Protein AF-A0A356INI2-F1 (afdb_monomer)

Secondary structure (DSSP, 8-state):
--S---EEEE-TTSTT-HHHHHHHHHHHHHTT-EEEEPPTT--------EEEEEETTEEEEEE-

Mean predicted aligned error: 4.52 Å

pLDDT: mean 89.53, std 9.83, range [59.0, 98.25]

Solvent-accessible surface area (backbone atoms only — not comparable to full-atom values): 4220 Å² total; per-residue (Å²): 134,87,89,69,90,48,76,46,80,44,58,54,85,45,92,92,42,39,68,61,44,50,54,52,50,51,54,38,43,76,67,68,33,50,74,42,72,54,5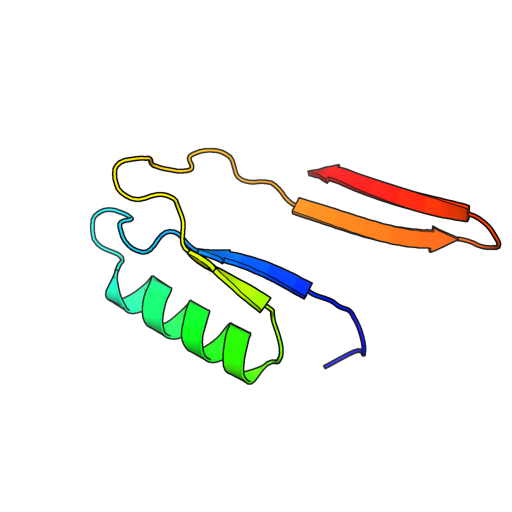8,88,98,56,81,86,81,78,81,73,48,80,48,79,44,77,56,88,96,42,80,45,79,48,77,83

Sequence (64 aa):
RNGKEVTAVVELRARFDEESNLEIAARLQEAGVVVVYGIVGHKTHAKMMLVVRREGAKLKRYVH

Structure (mmCIF, N/CA/C/O backbone):
data_AF-A0A356INI2-F1
#
_entry.id   AF-A0A356INI2-F1
#
loop_
_atom_site.group_PDB
_atom_site.id
_atom_site.type_symbol
_atom_site.label_atom_id
_atom_site.label_alt_id
_atom_site.label_comp_id
_atom_site.label_asym_id
_atom_site.label_entity_id
_atom_site.label_seq_id
_atom_site.pdbx_PDB_ins_code
_atom_site.Cartn_x
_atom_site.Cartn_y
_atom_site.Cartn_z
_atom_site.occupancy
_atom_site.B_iso_or_equiv
_atom_site.auth_seq_id
_atom_site.auth_comp_id
_atom_site.auth_asym_id
_atom_site.auth_atom_id
_atom_site.pdbx_PDB_model_num
ATOM 1 N N . ARG A 1 1 ? 7.956 -6.540 9.588 1.00 68.56 1 ARG A N 1
ATOM 2 C CA . ARG A 1 1 ? 6.622 -7.098 9.250 1.00 68.56 1 ARG A CA 1
ATOM 3 C C . ARG A 1 1 ? 5.782 -7.074 10.523 1.00 68.56 1 ARG A C 1
ATOM 5 O O . ARG A 1 1 ? 6.223 -7.658 11.499 1.00 68.56 1 ARG A O 1
ATOM 12 N N . ASN A 1 2 ? 4.628 -6.397 10.537 1.00 88.25 2 ASN A N 1
ATOM 13 C CA . ASN A 1 2 ? 3.861 -6.140 11.776 1.00 88.25 2 ASN A CA 1
ATOM 14 C C . ASN A 1 2 ? 2.513 -6.890 11.822 1.00 88.25 2 ASN A C 1
ATOM 16 O O . ASN A 1 2 ? 1.593 -6.443 12.497 1.00 88.25 2 ASN A O 1
ATOM 20 N N . GLY A 1 3 ? 2.364 -7.971 11.045 1.00 91.00 3 GLY A N 1
ATOM 21 C CA . GLY A 1 3 ? 1.130 -8.771 10.990 1.00 91.00 3 GLY A CA 1
ATOM 22 C C . GLY A 1 3 ? -0.072 -8.078 10.337 1.00 91.00 3 GLY A C 1
ATOM 23 O O . GLY A 1 3 ? -1.196 -8.535 10.497 1.00 91.00 3 GLY A O 1
ATOM 24 N N . LYS A 1 4 ? 0.141 -6.964 9.626 1.00 95.31 4 LYS A N 1
ATOM 25 C CA . LYS A 1 4 ? -0.915 -6.285 8.867 1.00 95.31 4 LYS A CA 1
ATOM 26 C C . LYS A 1 4 ? -1.060 -6.934 7.496 1.00 95.31 4 LYS A C 1
ATOM 28 O O . LYS A 1 4 ? -0.052 -7.160 6.830 1.00 95.31 4 LYS A O 1
ATOM 33 N N . GLU A 1 5 ? -2.296 -7.149 7.071 1.00 96.69 5 GLU A N 1
ATOM 34 C CA . GLU A 1 5 ? -2.609 -7.447 5.676 1.00 96.69 5 GLU A CA 1
ATOM 35 C C . GLU A 1 5 ? -2.478 -6.161 4.861 1.00 96.69 5 GLU A C 1
ATOM 37 O O . GLU A 1 5 ? -3.025 -5.118 5.230 1.00 96.69 5 GLU A O 1
ATOM 42 N N . VAL A 1 6 ? -1.694 -6.217 3.786 1.00 97.56 6 VAL A N 1
ATOM 43 C CA . VAL A 1 6 ? -1.394 -5.055 2.948 1.00 97.56 6 VAL A CA 1
ATOM 44 C C . VAL A 1 6 ? -1.592 -5.440 1.490 1.00 97.56 6 VAL A C 1
ATOM 46 O O . VAL A 1 6 ? -1.100 -6.476 1.037 1.00 97.56 6 VAL A O 1
ATOM 49 N N . THR A 1 7 ? -2.280 -4.573 0.755 1.00 97.44 7 THR A N 1
ATOM 50 C CA . THR A 1 7 ? -2.436 -4.659 -0.696 1.00 97.44 7 THR A CA 1
ATOM 51 C C . THR A 1 7 ? -1.946 -3.359 -1.314 1.00 97.44 7 THR A C 1
ATOM 53 O O . THR A 1 7 ? -2.271 -2.281 -0.816 1.00 97.44 7 THR A O 1
ATOM 56 N N . ALA A 1 8 ? -1.158 -3.460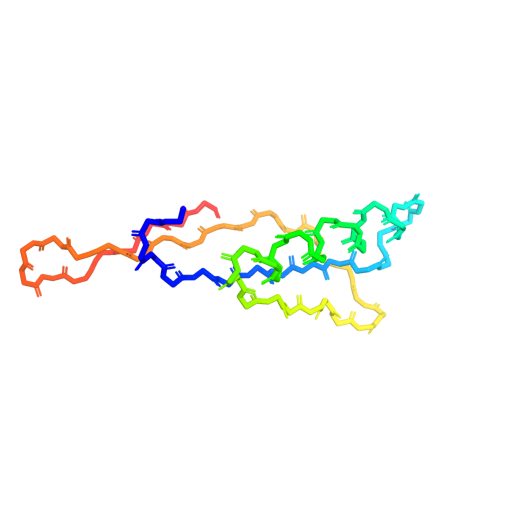 -2.381 1.00 95.38 8 ALA A N 1
ATOM 57 C CA . ALA A 1 8 ? -0.630 -2.316 -3.115 1.00 95.38 8 ALA A CA 1
ATOM 58 C C . ALA A 1 8 ? -0.946 -2.455 -4.606 1.00 95.38 8 ALA A C 1
ATOM 60 O O . ALA A 1 8 ? -0.812 -3.541 -5.170 1.00 95.38 8 ALA A O 1
ATOM 61 N N . VAL A 1 9 ? -1.346 -1.349 -5.234 1.00 92.69 9 VAL A N 1
ATOM 62 C CA . VAL A 1 9 ? -1.518 -1.264 -6.687 1.00 92.69 9 VAL A CA 1
ATOM 63 C C . VAL A 1 9 ? -0.294 -0.571 -7.277 1.00 92.69 9 VAL A C 1
ATOM 65 O O . VAL A 1 9 ? 0.059 0.519 -6.828 1.00 92.69 9 VAL A O 1
ATOM 68 N N . VAL A 1 10 ? 0.355 -1.196 -8.261 1.00 90.75 10 VAL A N 1
ATOM 69 C CA . VAL A 1 10 ? 1.564 -0.674 -8.916 1.00 90.75 10 VAL A CA 1
ATOM 70 C C . VAL A 1 10 ? 1.327 -0.527 -10.417 1.00 90.75 10 VAL A C 1
ATOM 72 O O . VAL A 1 10 ? 0.964 -1.474 -11.110 1.00 90.75 10 VAL A O 1
ATOM 75 N N . GLU A 1 11 ? 1.556 0.672 -10.940 1.00 86.12 11 GLU A N 1
ATOM 76 C CA . GLU A 1 11 ? 1.459 0.960 -12.371 1.00 86.12 11 GLU A CA 1
ATOM 77 C C . GLU A 1 11 ? 2.794 0.664 -13.061 1.00 86.12 11 GLU A C 1
ATOM 79 O O . GLU A 1 11 ? 3.752 1.419 -12.918 1.00 86.12 11 GLU A O 1
ATOM 84 N N . LEU A 1 12 ? 2.873 -0.417 -13.840 1.00 75.12 12 LEU A N 1
ATOM 85 C CA . LEU A 1 12 ? 4.118 -0.765 -14.541 1.00 75.12 12 LEU A CA 1
ATOM 86 C C . LEU A 1 12 ? 4.463 0.231 -15.648 1.00 75.12 12 LEU A C 1
ATOM 88 O O . LEU A 1 12 ? 5.632 0.505 -15.861 1.00 75.12 12 LEU A O 1
ATOM 92 N N . ARG A 1 13 ? 3.458 0.812 -16.318 1.00 70.00 13 ARG A N 1
ATOM 93 C CA . ARG A 1 13 ? 3.642 1.740 -17.449 1.00 70.00 13 ARG A CA 1
ATOM 94 C C . ARG A 1 13 ? 3.508 3.211 -17.050 1.00 70.00 13 ARG A C 1
ATOM 96 O O . ARG A 1 13 ? 2.848 4.010 -17.731 1.00 70.00 13 ARG A O 1
ATOM 103 N N . ALA A 1 14 ? 4.138 3.594 -15.943 1.00 64.94 14 ALA A N 1
ATOM 104 C CA . ALA A 1 14 ? 4.453 4.999 -15.718 1.00 64.94 14 ALA A CA 1
ATOM 105 C C . ALA A 1 14 ? 5.550 5.382 -16.725 1.00 64.94 14 ALA A C 1
ATOM 107 O O . ALA A 1 14 ? 6.563 4.697 -16.825 1.00 64.94 14 ALA A O 1
ATOM 108 N N . ARG A 1 15 ? 5.318 6.415 -17.551 1.00 59.00 15 ARG A N 1
ATOM 109 C CA . ARG A 1 15 ? 6.292 6.816 -18.582 1.00 59.00 15 ARG A CA 1
ATOM 11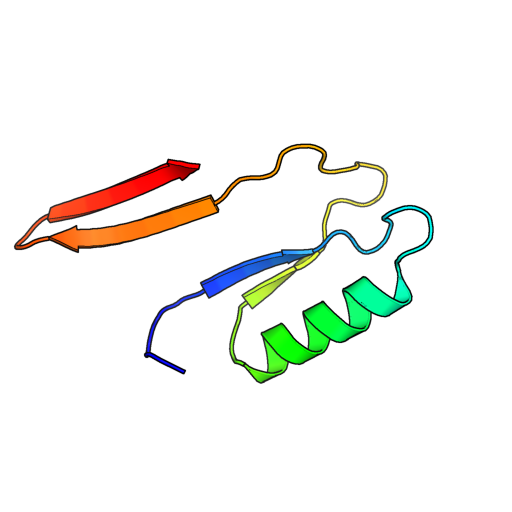0 C C . ARG A 1 15 ? 7.633 7.066 -17.879 1.00 59.00 15 ARG A C 1
ATOM 112 O O . ARG A 1 15 ? 7.676 7.973 -17.061 1.00 59.00 15 ARG A O 1
ATOM 119 N N . PHE A 1 16 ? 8.655 6.289 -18.246 1.00 59.03 16 PHE A N 1
ATOM 120 C CA . PHE A 1 16 ? 10.056 6.374 -17.801 1.00 59.03 16 PHE A CA 1
ATOM 121 C C . PHE A 1 16 ? 10.459 5.670 -16.487 1.00 59.03 16 PHE A C 1
ATOM 123 O O . PHE A 1 16 ? 11.655 5.610 -16.231 1.00 59.03 16 PHE A O 1
ATOM 130 N N . ASP A 1 17 ? 9.541 5.041 -15.737 1.00 70.88 17 ASP A N 1
ATOM 131 C CA . ASP A 1 17 ? 9.849 4.450 -14.410 1.00 70.88 17 ASP A CA 1
ATOM 132 C C . ASP A 1 17 ? 9.589 2.931 -14.309 1.00 70.88 17 ASP A C 1
ATOM 134 O O . ASP A 1 17 ? 9.474 2.383 -13.210 1.00 70.88 17 ASP A O 1
ATOM 138 N N . GLU A 1 18 ? 9.459 2.225 -15.438 1.00 75.25 18 GLU A N 1
ATOM 139 C CA . GLU A 1 18 ? 9.003 0.822 -15.442 1.00 75.25 18 GLU A CA 1
ATOM 140 C C . GLU A 1 18 ? 9.916 -0.096 -14.605 1.00 75.25 18 GLU A C 1
ATOM 142 O O . GLU A 1 18 ? 9.429 -0.914 -13.824 1.00 75.25 18 GLU A O 1
ATOM 147 N N . GLU A 1 19 ? 11.236 0.084 -14.703 1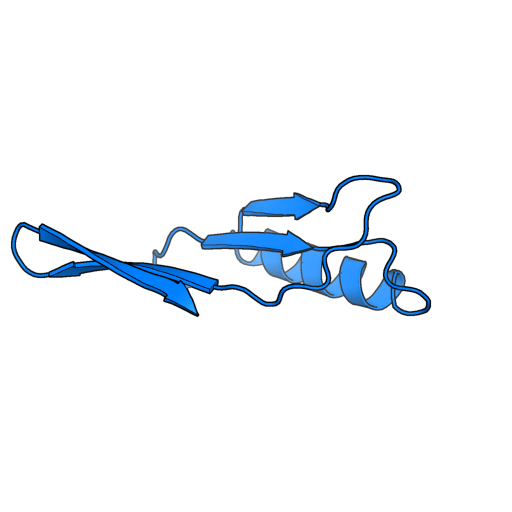.00 81.12 19 GLU A N 1
ATOM 148 C CA . GLU A 1 19 ? 12.228 -0.694 -13.948 1.00 81.12 19 GLU A CA 1
ATOM 149 C C . GLU A 1 19 ? 12.165 -0.410 -12.438 1.00 81.12 19 GLU A C 1
ATOM 151 O O . GLU A 1 19 ? 12.168 -1.339 -11.630 1.00 81.12 19 GLU A O 1
ATOM 156 N N . SER A 1 20 ? 12.005 0.859 -12.047 1.00 84.31 20 SER A N 1
ATOM 157 C CA . SER A 1 20 ? 11.882 1.243 -10.635 1.00 84.31 20 SER A CA 1
ATOM 158 C C . SER A 1 20 ? 10.603 0.682 -10.006 1.00 84.31 20 SER A C 1
ATOM 160 O O . SER A 1 20 ? 10.622 0.151 -8.893 1.00 84.31 20 SER A O 1
ATOM 162 N N . ASN A 1 21 ? 9.489 0.718 -10.743 1.00 84.31 21 ASN A N 1
ATOM 163 C CA . ASN A 1 21 ? 8.225 0.156 -10.273 1.00 84.31 21 ASN A CA 1
ATOM 164 C C . ASN A 1 21 ? 8.281 -1.373 -10.155 1.00 84.31 21 ASN A C 1
ATOM 166 O O . ASN A 1 21 ? 7.679 -1.927 -9.232 1.00 84.31 21 ASN A O 1
ATOM 170 N N . LEU A 1 22 ? 9.020 -2.054 -11.039 1.00 88.19 22 LEU A N 1
ATOM 171 C CA . LEU A 1 22 ? 9.275 -3.493 -10.933 1.00 88.19 22 LEU A CA 1
ATOM 172 C C . LEU A 1 22 ? 10.098 -3.836 -9.687 1.00 88.19 22 LEU A C 1
ATOM 174 O O . LEU A 1 22 ? 9.719 -4.749 -8.952 1.00 88.19 22 LEU A O 1
ATOM 178 N N . GLU A 1 23 ? 11.168 -3.088 -9.404 1.00 91.31 23 GLU A N 1
ATOM 179 C CA . GLU A 1 23 ? 11.990 -3.302 -8.206 1.00 91.31 23 GLU A CA 1
ATOM 180 C C . GLU A 1 23 ? 11.166 -3.111 -6.920 1.00 91.31 23 GLU A C 1
ATOM 182 O O . GLU A 1 23 ? 11.189 -3.949 -6.015 1.00 91.31 23 GLU A O 1
ATOM 187 N N . ILE A 1 24 ? 10.378 -2.034 -6.845 1.00 91.06 24 ILE A N 1
ATOM 188 C CA . ILE A 1 24 ? 9.514 -1.760 -5.690 1.00 91.06 24 ILE A CA 1
ATOM 189 C C . ILE A 1 24 ? 8.452 -2.854 -5.536 1.00 91.06 24 ILE A C 1
ATOM 191 O O . ILE A 1 24 ? 8.226 -3.328 -4.420 1.00 91.06 24 ILE A O 1
ATOM 195 N N . ALA A 1 25 ? 7.817 -3.283 -6.631 1.00 92.88 25 ALA A N 1
ATOM 196 C CA . ALA A 1 25 ? 6.841 -4.368 -6.607 1.00 92.88 25 ALA A CA 1
ATOM 197 C C . ALA A 1 25 ? 7.455 -5.669 -6.068 1.00 92.88 25 ALA A C 1
ATOM 199 O O . ALA A 1 25 ? 6.864 -6.287 -5.180 1.00 92.88 25 ALA A O 1
ATOM 200 N N . ALA A 1 26 ? 8.654 -6.035 -6.531 1.00 94.00 26 ALA A N 1
ATOM 201 C CA . ALA A 1 26 ? 9.368 -7.220 -6.063 1.00 94.00 26 ALA A CA 1
ATOM 20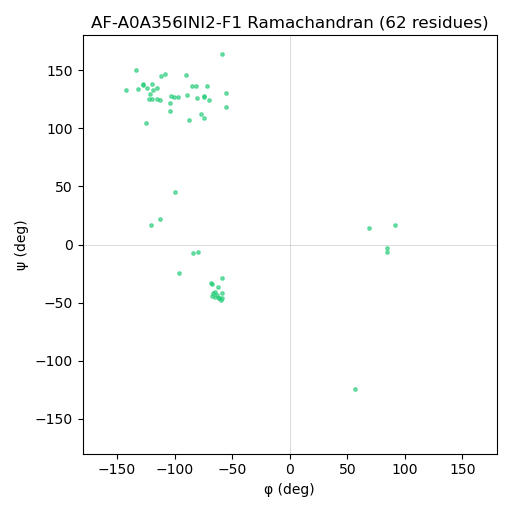2 C C . ALA A 1 26 ? 9.653 -7.142 -4.555 1.00 94.00 26 ALA A C 1
ATOM 204 O O . ALA A 1 26 ? 9.297 -8.049 -3.803 1.00 94.00 26 ALA A O 1
ATOM 205 N N . ARG A 1 27 ? 10.177 -6.007 -4.077 1.00 95.19 27 ARG A N 1
ATOM 206 C CA . ARG A 1 27 ? 10.448 -5.785 -2.645 1.00 95.19 27 ARG A CA 1
ATOM 207 C C . ARG A 1 27 ? 9.182 -5.832 -1.786 1.00 95.19 27 ARG A C 1
ATOM 209 O O . ARG A 1 27 ? 9.212 -6.320 -0.656 1.00 95.19 27 ARG A O 1
ATOM 216 N N . LEU A 1 28 ? 8.056 -5.328 -2.294 1.00 95.31 28 LEU A N 1
ATOM 217 C CA . LEU A 1 28 ? 6.762 -5.400 -1.609 1.00 95.31 28 LEU A CA 1
ATOM 218 C C . LEU A 1 28 ? 6.258 -6.847 -1.522 1.00 95.31 28 LEU A C 1
ATOM 220 O O . LEU A 1 28 ? 5.831 -7.280 -0.447 1.00 95.31 28 LEU A O 1
ATOM 224 N N . GLN A 1 29 ? 6.356 -7.611 -2.610 1.00 94.69 29 GLN A N 1
ATOM 225 C CA . GLN A 1 29 ? 6.003 -9.032 -2.624 1.00 94.69 29 GLN A CA 1
ATOM 226 C C . GLN A 1 29 ? 6.874 -9.831 -1.650 1.00 94.69 29 GLN A C 1
ATOM 228 O O . GLN A 1 29 ? 6.345 -10.570 -0.818 1.00 94.69 29 GLN A O 1
ATOM 233 N N . GLU A 1 30 ? 8.190 -9.610 -1.663 1.00 96.00 30 GLU A N 1
ATOM 234 C CA . GLU A 1 30 ? 9.128 -10.193 -0.699 1.00 96.00 30 GLU A CA 1
ATOM 235 C C . GLU A 1 30 ? 8.788 -9.814 0.743 1.00 96.00 30 GLU A C 1
ATOM 237 O O . GLU A 1 30 ? 9.039 -10.589 1.662 1.00 96.00 30 GLU A O 1
ATOM 242 N N . ALA A 1 31 ? 8.178 -8.653 0.985 1.00 95.31 31 ALA A N 1
ATOM 243 C CA . ALA A 1 31 ? 7.713 -8.247 2.307 1.00 95.31 31 ALA A CA 1
ATOM 244 C C . ALA A 1 31 ? 6.369 -8.887 2.719 1.00 95.31 31 ALA A C 1
ATOM 246 O O . ALA A 1 31 ? 5.985 -8.751 3.885 1.00 95.31 31 ALA A O 1
ATOM 247 N N . GLY A 1 32 ? 5.701 -9.622 1.822 1.00 94.75 32 GLY A N 1
ATOM 248 C CA . GLY A 1 32 ? 4.404 -10.272 2.040 1.00 94.75 32 GLY A CA 1
ATOM 249 C C . GLY A 1 32 ? 3.194 -9.418 1.650 1.00 94.75 32 GLY A C 1
ATOM 250 O O . GLY A 1 32 ? 2.084 -9.696 2.099 1.00 94.75 32 GLY A O 1
ATOM 251 N N . VAL A 1 33 ? 3.397 -8.360 0.860 1.00 97.12 33 VAL A N 1
ATOM 252 C CA . VAL A 1 33 ? 2.316 -7.512 0.340 1.00 97.12 33 VAL A CA 1
ATOM 253 C C . VAL A 1 33 ? 1.686 -8.176 -0.882 1.00 97.12 33 VAL A C 1
ATOM 255 O O . VAL A 1 33 ? 2.391 -8.642 -1.777 1.00 97.12 33 VAL A O 1
ATOM 258 N N . VAL A 1 34 ? 0.355 -8.165 -0.960 1.00 97.00 34 VAL A N 1
ATOM 259 C CA . VAL A 1 34 ? -0.350 -8.537 -2.192 1.00 97.00 34 VAL A CA 1
ATOM 260 C C . VAL A 1 34 ? -0.207 -7.387 -3.184 1.00 97.00 34 VAL A C 1
ATOM 262 O O . VAL A 1 34 ? -0.782 -6.316 -2.987 1.00 97.00 34 VAL A O 1
ATOM 265 N N . VAL A 1 35 ? 0.583 -7.592 -4.235 1.00 95.25 35 VAL A N 1
ATOM 266 C CA . VAL A 1 35 ? 0.792 -6.591 -5.286 1.00 95.25 35 VAL A CA 1
ATOM 267 C C . VAL A 1 35 ? -0.130 -6.879 -6.463 1.00 95.25 35 VAL A C 1
ATOM 269 O O . VAL A 1 35 ? -0.151 -7.990 -6.989 1.00 95.25 35 VAL A O 1
ATOM 272 N N . VAL A 1 36 ? -0.884 -5.863 -6.872 1.00 93.19 36 VAL A N 1
ATOM 273 C CA . VAL A 1 36 ? -1.758 -5.875 -8.048 1.00 93.19 36 VAL A CA 1
ATOM 274 C C . VAL A 1 36 ? -1.222 -4.858 -9.045 1.00 93.19 36 VAL A C 1
ATOM 276 O O . VAL A 1 36 ? -0.885 -3.738 -8.667 1.00 93.19 36 VAL A O 1
ATOM 279 N N . TYR A 1 37 ? -1.144 -5.220 -10.320 1.00 89.50 37 TYR A N 1
ATOM 280 C CA . TYR A 1 37 ? -0.702 -4.289 -11.355 1.00 89.50 37 TYR A CA 1
ATOM 281 C C . TYR A 1 37 ? -1.883 -3.513 -11.944 1.00 89.50 37 TYR A C 1
ATOM 283 O O . TYR A 1 37 ? -2.990 -4.043 -12.050 1.00 89.50 37 TYR A O 1
ATOM 291 N N . GLY A 1 38 ? -1.642 -2.252 -12.304 1.00 84.25 38 GLY A N 1
ATOM 292 C CA . GLY A 1 38 ? -2.635 -1.384 -12.939 1.00 84.25 38 GLY A CA 1
ATOM 293 C C . GLY A 1 38 ? -3.178 -1.925 -14.267 1.00 84.25 38 GLY A C 1
ATOM 294 O O . GLY A 1 38 ? -2.616 -2.837 -14.879 1.00 84.25 38 GLY A O 1
ATOM 295 N N . ILE A 1 39 ? -4.302 -1.364 -14.722 1.00 84.69 39 ILE A N 1
ATOM 296 C CA . ILE A 1 39 ? -4.987 -1.822 -15.937 1.00 84.69 39 ILE A CA 1
ATOM 297 C C . ILE A 1 39 ? -4.210 -1.361 -17.173 1.00 84.69 39 ILE A C 1
ATOM 299 O O . ILE A 1 39 ? -3.954 -0.174 -17.364 1.00 84.69 39 ILE A O 1
ATOM 303 N N . VAL A 1 40 ? -3.898 -2.300 -18.069 1.00 80.31 40 VAL A N 1
ATOM 304 C CA . VAL A 1 40 ? -3.222 -1.997 -19.337 1.00 80.31 40 VAL A CA 1
ATOM 305 C C . VAL A 1 40 ? -4.006 -0.945 -20.128 1.00 80.31 40 VAL A C 1
ATOM 307 O O . VAL A 1 40 ? -5.209 -1.068 -20.333 1.00 80.31 40 VAL A O 1
ATOM 310 N N . GLY A 1 41 ? -3.307 0.093 -20.591 1.00 81.62 41 GLY A N 1
ATOM 311 C CA . GLY A 1 41 ? -3.901 1.181 -21.374 1.00 81.62 41 GLY A CA 1
ATOM 312 C C . GLY A 1 41 ? -4.546 2.293 -20.541 1.00 81.62 41 GLY A C 1
ATOM 313 O O . GLY A 1 41 ? -4.882 3.335 -21.100 1.00 81.62 41 GLY A O 1
ATOM 314 N N . HIS A 1 42 ? -4.643 2.134 -19.218 1.00 83.56 42 HIS A N 1
ATOM 315 C CA . HIS A 1 42 ? -5.176 3.147 -18.313 1.00 83.56 42 HIS A CA 1
ATOM 316 C C . HIS A 1 42 ? -4.126 3.565 -17.292 1.00 83.56 42 HIS A C 1
ATOM 318 O O . HIS A 1 42 ? -3.398 2.744 -16.755 1.00 83.56 42 HIS A O 1
ATOM 324 N N . LYS A 1 43 ? -4.044 4.868 -17.021 1.00 83.38 43 LYS A N 1
ATOM 325 C CA . LYS A 1 43 ? -3.139 5.401 -16.003 1.00 83.38 43 LYS A CA 1
ATOM 326 C C . LYS A 1 43 ? -3.915 5.760 -14.751 1.00 83.38 43 LYS A C 1
ATOM 328 O O . LYS A 1 43 ? -4.845 6.566 -14.817 1.00 83.38 43 LYS A O 1
ATOM 333 N N . THR A 1 44 ? -3.467 5.261 -13.607 1.00 85.19 44 THR A N 1
ATOM 334 C CA . THR A 1 44 ? -3.934 5.755 -12.312 1.00 85.19 44 THR A CA 1
ATOM 335 C C . THR A 1 44 ? -3.259 7.089 -11.988 1.00 85.19 44 THR A C 1
ATOM 337 O O . THR A 1 44 ? -2.053 7.158 -11.769 1.00 85.19 44 THR A O 1
ATOM 340 N N . HIS A 1 45 ? -4.033 8.178 -11.976 1.00 87.50 45 HIS A N 1
ATOM 341 C CA . HIS A 1 45 ? -3.540 9.510 -11.590 1.00 87.50 45 HIS A CA 1
ATOM 342 C C . HIS A 1 45 ? -3.825 9.852 -10.117 1.00 87.50 45 HIS A C 1
ATOM 344 O O . HIS A 1 45 ? -3.121 10.674 -9.516 1.00 87.50 45 HIS A O 1
ATOM 350 N N . ALA A 1 46 ? -4.849 9.219 -9.539 1.00 88.81 46 ALA A N 1
ATOM 351 C CA . ALA A 1 46 ? -5.221 9.389 -8.144 1.00 88.81 46 ALA A CA 1
ATOM 352 C C . ALA A 1 46 ? -4.194 8.712 -7.228 1.00 88.81 46 ALA A C 1
ATOM 354 O O . ALA A 1 46 ? -3.771 7.587 -7.478 1.00 88.81 46 ALA A O 1
ATOM 355 N N . LYS A 1 47 ? -3.812 9.401 -6.153 1.00 92.00 47 LYS A N 1
ATOM 356 C CA . LYS A 1 47 ? -3.035 8.825 -5.056 1.00 92.00 47 LYS A CA 1
ATOM 357 C C . LYS A 1 47 ? -4.027 8.608 -3.930 1.00 92.00 47 LYS A C 1
ATOM 359 O O . LYS A 1 47 ? -4.605 9.583 -3.469 1.00 92.00 47 LYS A O 1
ATOM 364 N N . MET A 1 48 ? -4.270 7.354 -3.568 1.00 95.38 48 MET A N 1
ATOM 365 C CA . MET A 1 48 ? -5.239 7.007 -2.535 1.00 95.38 48 MET A CA 1
ATOM 366 C C . MET A 1 48 ? -4.650 5.984 -1.574 1.00 95.38 48 MET A C 1
ATOM 368 O O . MET A 1 48 ? -3.837 5.145 -1.968 1.00 95.38 48 MET A O 1
ATOM 372 N N . MET A 1 49 ? -5.093 6.019 -0.323 1.00 97.00 49 MET A N 1
ATOM 373 C CA . MET A 1 49 ? -4.756 5.018 0.684 1.00 97.00 49 MET A CA 1
ATOM 374 C C . MET A 1 49 ? -5.962 4.740 1.574 1.00 97.00 49 MET A C 1
ATOM 376 O O . MET A 1 49 ? -6.582 5.664 2.087 1.00 97.00 49 MET A O 1
ATOM 380 N N . LEU A 1 50 ? -6.256 3.462 1.814 1.00 97.94 50 LEU A N 1
ATOM 381 C CA . LEU A 1 50 ? -7.270 3.027 2.771 1.00 97.94 50 LEU A CA 1
ATOM 382 C C . LEU A 1 50 ? -6.606 2.264 3.916 1.00 97.94 50 LEU A C 1
ATOM 384 O O . LEU A 1 50 ? -5.945 1.250 3.701 1.00 97.94 50 LEU A O 1
ATOM 388 N N . VAL A 1 51 ? -6.850 2.710 5.146 1.00 97.94 51 VAL A N 1
ATOM 389 C CA . VAL A 1 51 ? -6.476 1.978 6.359 1.00 97.94 51 VAL A CA 1
ATOM 390 C C . VAL A 1 51 ? -7.735 1.520 7.073 1.00 97.94 51 VAL A C 1
ATOM 392 O O . VAL A 1 51 ? -8.585 2.331 7.444 1.00 97.94 51 VAL A O 1
ATOM 395 N N . VAL A 1 52 ? -7.831 0.213 7.313 1.00 97.94 52 VAL A N 1
ATOM 396 C CA . VAL A 1 52 ? -8.878 -0.377 8.149 1.00 97.94 52 VAL A CA 1
ATOM 397 C C . VAL A 1 52 ? -8.271 -0.748 9.498 1.00 97.94 52 VAL A C 1
ATOM 399 O O . VAL A 1 52 ? -7.311 -1.511 9.566 1.00 97.94 52 VAL A O 1
ATOM 402 N N . ARG A 1 53 ? -8.819 -0.200 10.586 1.00 97.81 53 ARG A N 1
ATOM 403 C CA . ARG A 1 53 ? -8.361 -0.456 11.959 1.00 97.81 53 ARG A CA 1
ATOM 404 C C . ARG A 1 53 ? -9.529 -0.885 12.837 1.00 97.81 53 ARG A C 1
ATOM 406 O O . ARG A 1 53 ? -10.606 -0.299 12.772 1.00 97.81 53 ARG A O 1
ATOM 413 N N . ARG A 1 54 ? -9.313 -1.892 13.684 1.00 96.69 54 ARG A N 1
ATOM 414 C CA . ARG A 1 54 ? -10.259 -2.253 14.744 1.00 96.69 54 ARG A CA 1
ATOM 415 C C . ARG A 1 54 ? -10.083 -1.316 15.939 1.00 96.69 54 ARG A C 1
ATOM 417 O O . ARG A 1 54 ? -8.982 -1.196 16.463 1.00 96.69 54 ARG A O 1
ATOM 424 N N . GLU A 1 55 ? -11.169 -0.685 16.365 1.00 97.69 55 GLU A N 1
ATOM 425 C CA . GLU A 1 55 ? -11.248 0.167 17.554 1.0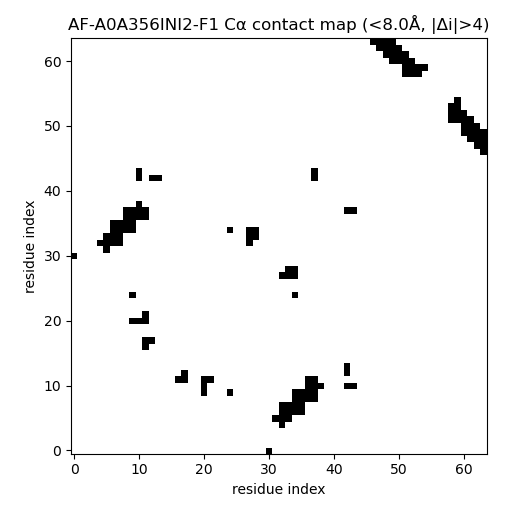0 97.69 55 GLU A CA 1
ATOM 426 C C . GLU A 1 55 ? -12.362 -0.357 18.459 1.00 97.69 55 GLU A C 1
ATOM 428 O O . GLU A 1 55 ? -13.554 -0.238 18.151 1.00 97.69 55 GLU A O 1
ATOM 433 N N . GLY A 1 56 ? -11.968 -1.027 19.545 1.00 95.88 56 GLY A N 1
ATOM 434 C CA . GLY A 1 56 ? -12.885 -1.828 20.351 1.00 95.88 56 GLY A CA 1
ATOM 435 C C . GLY A 1 56 ? -13.586 -2.888 19.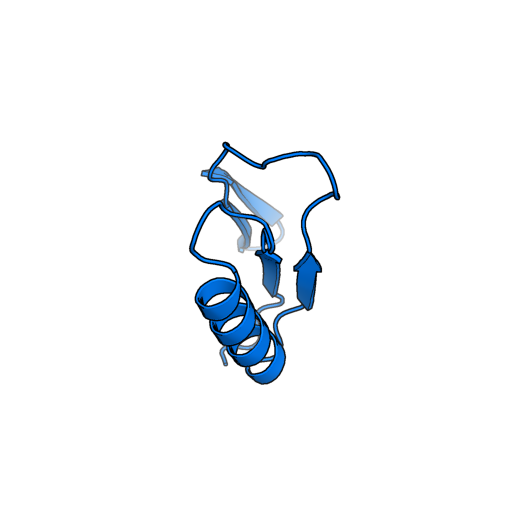495 1.00 95.88 56 GLY A C 1
ATOM 436 O O . GLY A 1 56 ? -12.944 -3.675 18.799 1.00 95.88 56 GLY A O 1
ATOM 437 N N . ALA A 1 57 ? -14.919 -2.882 19.504 1.00 96.06 57 ALA A N 1
ATOM 438 C CA . ALA A 1 57 ? -15.733 -3.816 18.725 1.00 96.06 57 ALA A CA 1
ATOM 439 C C . ALA A 1 57 ? -15.968 -3.389 17.260 1.00 96.06 57 ALA A C 1
ATOM 441 O O . ALA A 1 57 ? -16.538 -4.158 16.488 1.00 96.06 57 ALA A O 1
ATOM 442 N N . LYS A 1 58 ? -15.557 -2.178 16.852 1.00 97.06 58 LYS A N 1
ATOM 443 C CA . LYS A 1 58 ? -15.904 -1.607 15.538 1.00 97.06 58 LYS A CA 1
ATOM 444 C C . LYS A 1 58 ? -14.703 -1.565 14.596 1.00 97.06 58 LYS A C 1
ATOM 446 O O . 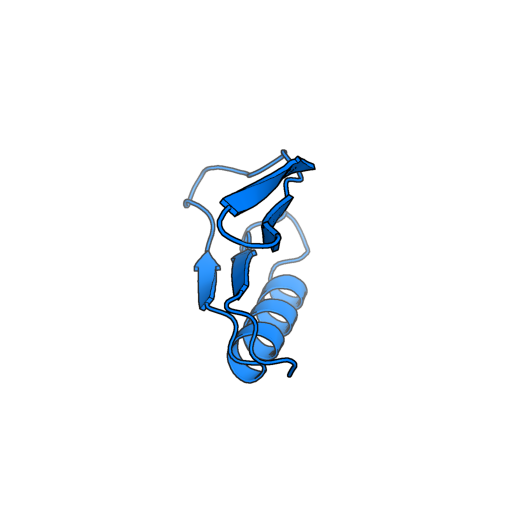LYS A 1 58 ? -13.575 -1.334 15.017 1.00 97.06 58 LYS A O 1
ATOM 451 N N . LEU A 1 59 ? -14.959 -1.742 13.300 1.00 97.69 59 LEU A N 1
ATOM 452 C CA . LEU A 1 59 ? -13.984 -1.449 12.249 1.00 97.69 59 LEU A CA 1
ATOM 453 C C . LEU A 1 59 ? -14.134 0.008 11.803 1.00 97.69 59 LEU A C 1
ATOM 455 O O . LEU A 1 59 ? -15.233 0.454 11.467 1.00 97.69 59 LEU A O 1
ATOM 459 N N . LYS A 1 60 ? -13.022 0.739 11.785 1.00 98.25 60 LYS A N 1
ATOM 460 C CA . LYS A 1 60 ? -12.908 2.118 11.307 1.00 98.25 60 LYS A CA 1
ATOM 461 C C . LYS A 1 60 ? -12.078 2.159 10.030 1.00 98.25 60 LYS A C 1
ATOM 463 O O . LYS A 1 60 ? -11.147 1.373 9.873 1.00 98.25 60 LYS A O 1
ATOM 468 N N . ARG A 1 61 ? -12.448 3.062 9.122 1.00 98.25 61 ARG A N 1
ATOM 469 C CA . ARG A 1 61 ? -11.826 3.247 7.807 1.00 98.25 61 ARG A CA 1
ATOM 470 C C . ARG A 1 61 ? -11.317 4.676 7.708 1.00 98.25 61 ARG A C 1
ATOM 472 O O . ARG A 1 61 ? -12.074 5.601 7.987 1.00 98.25 61 ARG A O 1
ATOM 479 N N . TYR A 1 62 ? -10.063 4.824 7.313 1.00 98.19 62 TYR A N 1
ATOM 480 C CA . TYR A 1 62 ? -9.405 6.105 7.081 1.00 98.19 62 TYR A CA 1
ATOM 481 C C . TYR A 1 62 ? -8.967 6.134 5.628 1.00 98.19 62 TYR A C 1
ATOM 483 O O . TYR A 1 62 ? -8.297 5.199 5.190 1.00 98.19 62 TYR A O 1
ATOM 491 N N . VAL A 1 63 ? -9.382 7.165 4.898 1.00 97.88 63 VAL A N 1
ATOM 492 C CA . VAL A 1 63 ? -9.063 7.329 3.480 1.00 97.88 63 VAL A CA 1
ATOM 493 C C . VAL A 1 63 ? -8.270 8.614 3.310 1.00 97.88 63 VAL A C 1
ATOM 495 O O . VAL A 1 63 ? -8.643 9.644 3.875 1.00 97.88 63 VAL A O 1
ATOM 498 N N . HIS A 1 64 ? -7.182 8.515 2.558 1.00 96.69 64 HIS A N 1
ATOM 499 C CA . HIS A 1 64 ? -6.496 9.638 1.938 1.00 96.69 64 HIS A CA 1
ATOM 500 C C . HIS A 1 64 ? -6.697 9.546 0.432 1.00 96.69 64 HIS A C 1
ATOM 502 O O . HIS A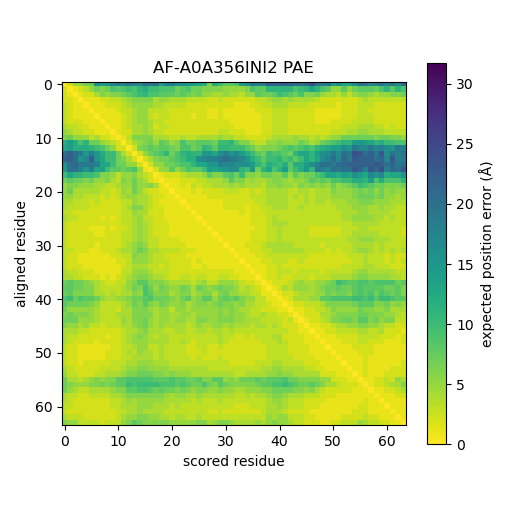 1 64 ? -6.615 8.399 -0.072 1.00 96.69 64 HIS A O 1
#

Nearest PDB structures (foldseek):
  1xdo-assembly1_A  TM=8.979E-01  e=4.423E-04  Escherichia coli
  8ras-assembly1_K  TM=3.744E-01  e=2.690E-01  Sinapis alba
  9bf3-assembly1_B  TM=5.672E-01  e=3.003E+00  Kluyveromyces marxianus
  7jlx-assembly1_D  TM=5.425E-01  e=4.541E+00  Nicotiana benthamiana
  4r14-assembly1_B  TM=3.112E-01  e=2.442E+00  Homo sapiens

Radius of gyration: 14.24 Å; Cα contacts (8 Å, |Δi|>4): 69; chains: 1; bounding box: 28×20×42 Å

Foldseek 3Di:
DPPDAAEDEFECPPPPCNVVSVVVQVVCVVVVYHYHYDDPPDDDPDDKDWDWDDDPPDIDIDMD